Protein AF-A0A5N1JSW8-F1 (afdb_monomer_lite)

Structure (mmCIF, N/CA/C/O backbone):
data_AF-A0A5N1JSW8-F1
#
_entry.id   AF-A0A5N1JSW8-F1
#
loop_
_atom_site.group_PDB
_atom_site.id
_atom_site.type_symbol
_atom_site.label_atom_id
_atom_site.label_alt_id
_atom_site.label_comp_id
_atom_site.label_asym_id
_atom_site.label_entity_id
_atom_site.label_seq_id
_atom_site.pdbx_PDB_ins_code
_atom_site.Cartn_x
_atom_site.Cartn_y
_atom_site.Cartn_z
_atom_site.occupancy
_atom_site.B_iso_or_equiv
_atom_site.auth_seq_id
_atom_site.auth_comp_id
_atom_site.auth_asym_id
_atom_site.auth_atom_id
_atom_site.pdbx_PDB_model_num
ATOM 1 N N . MET A 1 1 ? -15.949 28.132 -11.350 1.00 40.56 1 MET A N 1
ATOM 2 C CA . MET A 1 1 ? -15.166 27.047 -11.986 1.00 40.56 1 MET A CA 1
ATOM 3 C C . MET A 1 1 ? -15.481 25.740 -11.270 1.00 40.56 1 MET A C 1
ATOM 5 O O . MET A 1 1 ? -15.229 25.646 -10.076 1.00 40.56 1 MET A O 1
ATOM 9 N N . LYS A 1 2 ? -16.113 24.773 -11.946 1.00 38.59 2 LYS A N 1
ATOM 10 C CA . LYS A 1 2 ? -16.419 23.461 -11.354 1.00 38.59 2 LYS A CA 1
ATOM 11 C C . LYS A 1 2 ? -15.124 22.645 -11.337 1.00 38.59 2 LYS A C 1
ATOM 13 O O . LYS A 1 2 ? -14.526 22.460 -12.392 1.00 38.59 2 LYS A O 1
ATOM 18 N N . LYS A 1 3 ? -14.669 22.207 -10.158 1.00 39.31 3 LYS A N 1
ATOM 19 C CA . LYS A 1 3 ? -13.548 21.265 -10.040 1.00 39.31 3 LYS A CA 1
ATOM 20 C C . LYS A 1 3 ? -13.967 19.985 -10.766 1.00 39.31 3 LYS A C 1
ATOM 22 O O . LYS A 1 3 ? -14.876 19.301 -10.312 1.00 39.31 3 LYS A O 1
ATOM 27 N N . GLN A 1 4 ? -13.370 19.718 -11.925 1.00 34.97 4 GLN A N 1
ATOM 28 C CA . GLN A 1 4 ? -13.501 18.431 -12.597 1.00 34.97 4 GLN A CA 1
ATOM 29 C C . GLN A 1 4 ? -12.868 17.387 -11.682 1.00 34.97 4 GLN A C 1
ATOM 31 O O . GLN A 1 4 ? -11.648 17.332 -11.527 1.00 34.97 4 GLN A O 1
ATOM 36 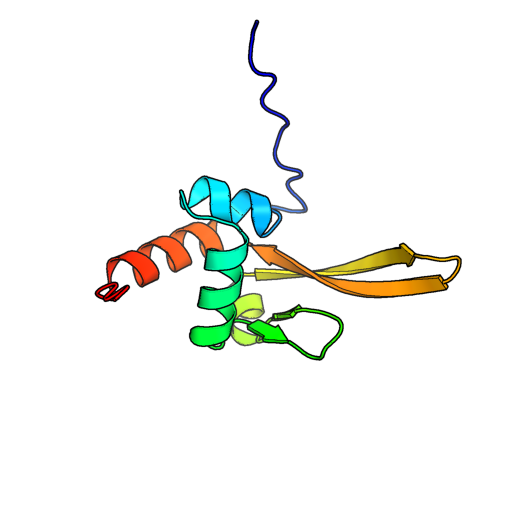N N . THR A 1 5 ? -13.707 16.596 -11.025 1.00 42.81 5 THR A N 1
ATOM 37 C CA . THR A 1 5 ? -13.280 15.414 -10.290 1.00 42.81 5 THR A CA 1
ATOM 38 C C . THR A 1 5 ? -12.813 14.409 -11.333 1.00 42.81 5 THR A C 1
ATOM 40 O O . THR A 1 5 ? -13.626 13.775 -12.001 1.00 42.81 5 THR A O 1
ATOM 43 N N . ILE A 1 6 ? -11.500 14.331 -11.551 1.00 49.25 6 ILE A N 1
ATOM 44 C CA . ILE A 1 6 ? -10.902 13.291 -12.387 1.00 49.25 6 ILE A CA 1
ATOM 45 C C . ILE A 1 6 ? -11.285 11.965 -11.718 1.00 49.25 6 ILE A C 1
ATOM 47 O O . ILE A 1 6 ? -10.921 11.783 -10.552 1.00 49.25 6 ILE A O 1
ATOM 51 N N . PRO A 1 7 ? -12.044 11.070 -12.379 1.00 44.91 7 PRO A N 1
ATOM 52 C CA . PRO A 1 7 ? -12.353 9.780 -11.790 1.00 44.91 7 PRO A CA 1
ATOM 53 C C . PRO A 1 7 ? -11.020 9.099 -11.499 1.00 44.91 7 PRO A C 1
ATOM 55 O O . PRO A 1 7 ? -10.160 9.015 -12.385 1.00 44.91 7 PRO A O 1
ATOM 58 N N . ALA A 1 8 ? -10.823 8.679 -10.244 1.00 49.06 8 ALA A N 1
ATOM 59 C CA . ALA A 1 8 ? -9.689 7.846 -9.874 1.00 49.06 8 ALA A CA 1
ATOM 60 C C . ALA A 1 8 ? -9.586 6.752 -10.939 1.00 49.06 8 ALA A C 1
ATOM 62 O O . ALA A 1 8 ? -10.601 6.170 -11.323 1.00 49.06 8 ALA A O 1
ATOM 63 N N . ARG A 1 9 ? -8.396 6.534 -11.504 1.00 52.03 9 ARG A N 1
ATOM 64 C CA . ARG A 1 9 ? -8.193 5.454 -12.474 1.00 52.03 9 ARG A CA 1
ATOM 65 C C . ARG A 1 9 ? -8.377 4.146 -11.704 1.00 52.03 9 ARG A C 1
ATOM 67 O O . ARG A 1 9 ? -7.410 3.622 -11.162 1.00 52.03 9 ARG A O 1
ATOM 74 N N . VAL A 1 10 ? -9.622 3.690 -11.577 1.00 51.72 10 VAL A N 1
ATOM 75 C CA . VAL A 1 10 ? -9.992 2.461 -10.882 1.00 51.72 10 VAL A CA 1
ATOM 76 C C . VAL A 1 10 ? -9.548 1.324 -11.787 1.00 51.72 10 VAL A C 1
ATOM 78 O O . VAL A 1 10 ? -10.196 0.992 -12.775 1.00 51.72 10 VAL A O 1
ATOM 81 N N . TYR A 1 11 ? -8.381 0.772 -11.489 1.00 58.12 11 TYR A N 1
ATOM 82 C CA . TYR A 1 11 ? -7.913 -0.447 -12.1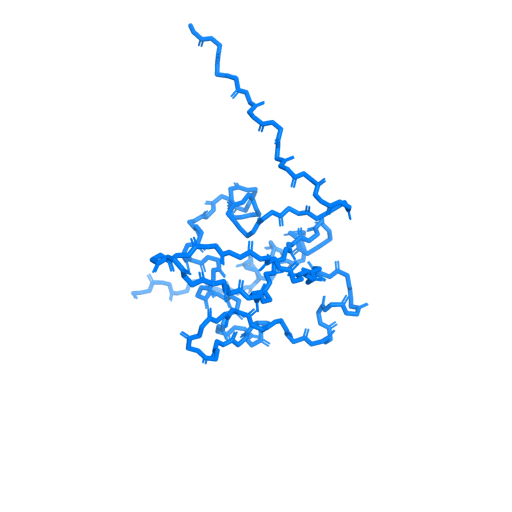15 1.00 58.12 11 TYR A CA 1
ATOM 83 C C . TYR A 1 11 ? -8.551 -1.600 -11.356 1.00 58.12 11 TYR A C 1
ATOM 85 O O . TYR A 1 11 ? -8.069 -1.962 -10.290 1.00 58.12 11 TYR A O 1
ATOM 93 N N . ASP A 1 12 ? -9.603 -2.201 -11.910 1.00 69.12 12 ASP A N 1
ATOM 94 C CA . ASP A 1 12 ? -10.109 -3.490 -11.423 1.00 69.12 12 ASP A CA 1
ATOM 95 C C . ASP A 1 12 ? -10.489 -3.469 -9.920 1.00 69.12 12 ASP A C 1
ATOM 97 O O . ASP A 1 12 ? -10.077 -4.326 -9.137 1.00 69.12 12 ASP A O 1
ATOM 101 N N . GLY A 1 13 ? -11.185 -2.407 -9.492 1.00 75.56 13 GL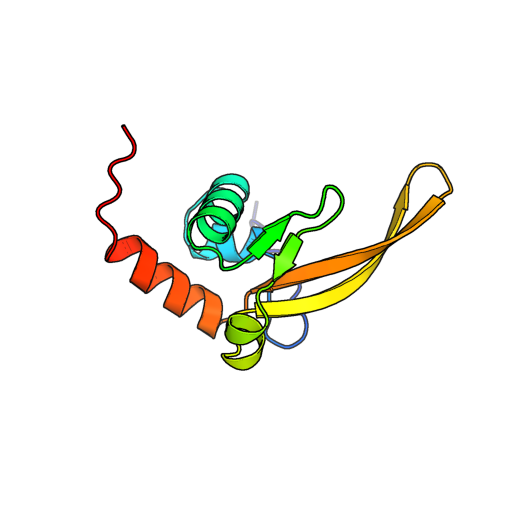Y A N 1
ATOM 102 C CA . GLY A 1 13 ? -11.555 -2.164 -8.087 1.00 75.56 13 GLY A CA 1
ATOM 103 C C . GLY A 1 13 ? -10.430 -1.624 -7.187 1.00 75.56 13 GLY A C 1
ATOM 104 O O . GLY A 1 13 ? -10.679 -1.330 -6.018 1.00 75.56 13 GLY A O 1
ATOM 105 N N . ALA A 1 14 ? -9.216 -1.447 -7.717 1.00 87.25 14 ALA A N 1
ATOM 106 C CA . ALA A 1 14 ? -8.067 -0.888 -7.010 1.00 87.25 14 ALA A CA 1
ATOM 107 C C . ALA A 1 14 ? -7.663 0.494 -7.545 1.00 87.25 14 ALA A C 1
ATOM 109 O O . ALA A 1 14 ? -7.800 0.806 -8.730 1.00 87.25 14 ALA A O 1
ATOM 110 N N . MET A 1 15 ? -7.147 1.335 -6.658 1.00 90.19 15 MET A N 1
ATOM 111 C CA . MET A 1 15 ? -6.708 2.698 -6.937 1.00 90.19 15 MET A CA 1
ATOM 112 C C . MET A 1 15 ? -5.205 2.852 -6.711 1.00 90.19 15 MET A C 1
ATOM 114 O O . MET A 1 15 ? -4.558 2.029 -6.062 1.00 90.19 15 MET A O 1
ATOM 118 N N . SER A 1 16 ? -4.618 3.901 -7.285 1.00 91.00 16 SER A N 1
ATOM 119 C CA . SER A 1 16 ? -3.207 4.200 -7.040 1.00 91.00 16 SER A CA 1
ATOM 120 C C . SER A 1 16 ? -2.976 4.513 -5.558 1.00 91.00 16 SER A C 1
ATOM 122 O O . SER A 1 16 ? -3.873 5.019 -4.886 1.00 91.00 16 SER A O 1
ATOM 124 N N . VAL A 1 17 ? -1.761 4.290 -5.047 1.00 91.44 17 VAL A N 1
ATOM 125 C CA . VAL A 1 17 ? -1.410 4.690 -3.668 1.00 91.44 17 VAL A CA 1
ATOM 126 C C . VAL A 1 17 ? -1.652 6.190 -3.445 1.00 91.44 17 VAL A C 1
ATOM 128 O O . VAL A 1 17 ? -2.072 6.602 -2.369 1.00 91.44 17 VAL A O 1
ATOM 131 N N . ALA A 1 18 ? -1.454 7.017 -4.476 1.00 91.50 18 ALA A N 1
ATOM 132 C CA . ALA A 1 18 ? -1.737 8.447 -4.410 1.00 91.50 18 ALA A CA 1
ATOM 133 C C . ALA A 1 18 ? -3.230 8.748 -4.200 1.00 91.50 18 ALA A C 1
ATOM 135 O O . ALA A 1 18 ? -3.571 9.662 -3.455 1.00 91.50 18 ALA A O 1
ATOM 136 N N . ASP A 1 19 ? -4.122 7.994 -4.843 1.00 92.06 19 ASP A N 1
ATOM 137 C CA . ASP A 1 19 ? -5.568 8.163 -4.676 1.00 92.06 19 ASP A CA 1
ATOM 138 C C . ASP A 1 19 ? -6.051 7.575 -3.344 1.00 92.06 19 ASP A C 1
ATOM 140 O O . ASP A 1 19 ? -6.835 8.219 -2.652 1.00 92.06 19 ASP A O 1
ATOM 144 N N . ALA A 1 20 ? -5.493 6.437 -2.923 1.00 93.94 20 ALA A N 1
ATOM 145 C CA . ALA A 1 20 ? -5.741 5.857 -1.604 1.00 93.94 20 ALA A CA 1
ATOM 146 C C . ALA A 1 20 ? -5.359 6.827 -0.476 1.00 93.94 20 ALA A C 1
ATOM 148 O O . ALA A 1 20 ? -6.123 7.028 0.464 1.00 93.94 20 ALA A O 1
ATOM 149 N N . ALA A 1 21 ? -4.210 7.500 -0.599 1.00 94.06 21 ALA A N 1
ATOM 150 C CA . ALA A 1 21 ? -3.769 8.507 0.362 1.00 94.06 21 ALA A CA 1
ATOM 151 C C . ALA A 1 21 ? -4.752 9.686 0.460 1.00 94.06 21 ALA A C 1
ATOM 153 O O . ALA A 1 21 ? -5.060 10.133 1.563 1.00 94.06 21 ALA A O 1
ATOM 154 N N . LYS A 1 22 ? -5.311 10.143 -0.672 1.00 94.00 22 LYS A N 1
ATOM 155 C CA . LYS A 1 22 ? -6.351 11.187 -0.674 1.00 94.00 22 LYS A CA 1
ATOM 156 C C . LYS A 1 22 ? -7.612 10.726 0.052 1.00 94.00 22 LYS A C 1
ATOM 158 O O . LYS A 1 22 ? -8.165 11.503 0.823 1.00 94.00 22 LYS A O 1
ATOM 163 N N . GLU A 1 23 ? -8.058 9.487 -0.168 1.00 93.69 23 GLU A N 1
ATOM 164 C CA . GLU A 1 23 ? -9.224 8.934 0.539 1.00 93.69 23 GLU A CA 1
ATOM 165 C C . GLU A 1 23 ? -8.977 8.772 2.047 1.00 93.69 23 GLU A C 1
ATOM 167 O O . GLU A 1 23 ? -9.905 8.890 2.847 1.00 93.69 23 GLU A O 1
ATOM 172 N N . LEU A 1 24 ? -7.732 8.528 2.447 1.00 91.88 24 LEU A N 1
ATOM 173 C CA . LEU A 1 24 ? -7.310 8.469 3.847 1.00 91.88 24 LEU A CA 1
ATOM 174 C C . LEU A 1 24 ? -7.070 9.856 4.467 1.00 91.88 24 LEU A C 1
ATOM 176 O O . LEU A 1 24 ? -6.873 9.949 5.673 1.00 91.88 24 LEU A O 1
ATOM 180 N N . GLY A 1 25 ? -7.094 10.931 3.672 1.00 92.56 25 GLY A N 1
ATOM 181 C CA . GLY A 1 25 ? -6.818 12.289 4.145 1.00 92.56 25 GLY A CA 1
ATOM 182 C C . GLY A 1 25 ? -5.346 12.543 4.490 1.00 92.56 25 GLY A C 1
ATOM 183 O O . GLY A 1 25 ? -5.051 13.471 5.238 1.00 92.56 25 GLY A O 1
ATOM 184 N N . ILE A 1 26 ? -4.420 11.743 3.951 1.00 92.31 26 ILE A N 1
ATOM 185 C CA . ILE A 1 26 ? -2.980 11.824 4.233 1.00 92.31 26 ILE A CA 1
ATOM 186 C C . ILE A 1 26 ? -2.162 12.077 2.962 1.00 92.31 26 ILE A C 1
ATOM 188 O O . ILE A 1 26 ? -2.625 11.917 1.832 1.00 92.31 26 ILE A O 1
ATOM 192 N N . GLY A 1 27 ? -0.897 12.465 3.131 1.00 92.19 27 GLY A N 1
ATOM 193 C CA . GLY A 1 27 ? 0.032 12.601 2.011 1.00 92.19 27 GLY A CA 1
ATOM 194 C C . GLY A 1 27 ? 0.453 11.243 1.436 1.00 92.19 27 GLY A C 1
ATOM 195 O O . GLY A 1 27 ? 0.690 10.295 2.180 1.00 92.19 27 GLY A O 1
ATOM 196 N N . GLN A 1 28 ? 0.651 11.160 0.115 1.00 92.44 28 GLN A N 1
ATOM 197 C CA . GLN A 1 28 ? 1.144 9.942 -0.554 1.00 92.44 28 GLN A CA 1
ATOM 198 C C . GLN A 1 28 ? 2.442 9.413 0.077 1.00 92.44 28 GLN A C 1
ATOM 200 O O . GLN A 1 28 ? 2.572 8.213 0.305 1.00 92.44 28 GLN A O 1
ATOM 205 N N . LYS A 1 29 ? 3.399 10.303 0.385 1.00 90.88 29 LYS A N 1
ATOM 206 C CA . LYS A 1 29 ? 4.659 9.924 1.045 1.00 90.88 29 LYS A CA 1
ATOM 207 C C . LYS A 1 29 ? 4.409 9.319 2.430 1.00 90.88 29 LYS A C 1
ATOM 209 O O . LYS A 1 29 ? 5.034 8.319 2.754 1.00 90.88 29 LYS A O 1
ATOM 214 N N . ALA A 1 30 ? 3.478 9.884 3.202 1.00 91.69 30 ALA A N 1
ATOM 215 C CA . ALA A 1 30 ? 3.119 9.371 4.522 1.00 91.69 30 ALA A CA 1
ATOM 216 C C . ALA A 1 30 ? 2.511 7.966 4.429 1.00 91.69 30 ALA A C 1
ATOM 218 O O . ALA A 1 30 ? 2.913 7.084 5.182 1.00 91.69 30 ALA A O 1
ATOM 219 N N . LEU A 1 31 ? 1.626 7.726 3.452 1.00 93.69 31 LEU A N 1
ATOM 220 C CA . LEU A 1 31 ? 1.082 6.389 3.214 1.00 93.69 31 LEU A CA 1
ATOM 221 C C . LEU A 1 31 ? 2.183 5.385 2.846 1.00 93.69 31 LEU A C 1
ATOM 223 O O . LEU A 1 31 ? 2.217 4.295 3.402 1.00 93.69 31 LEU A O 1
ATOM 227 N N . PHE A 1 32 ? 3.117 5.744 1.958 1.00 91.25 32 PHE A N 1
ATOM 228 C CA . PHE A 1 32 ? 4.242 4.861 1.631 1.00 91.25 32 PHE A CA 1
ATOM 229 C C . PHE A 1 32 ? 5.134 4.570 2.837 1.00 91.25 32 PHE A C 1
ATOM 231 O O . PHE A 1 32 ? 5.493 3.416 3.050 1.00 91.25 32 PHE A O 1
ATOM 238 N N . THR A 1 33 ? 5.474 5.584 3.634 1.00 92.12 33 THR A N 1
ATOM 239 C CA . THR A 1 33 ? 6.253 5.397 4.864 1.00 92.12 33 THR A CA 1
ATOM 240 C C . THR A 1 33 ? 5.537 4.457 5.828 1.00 92.12 33 THR A C 1
ATOM 242 O O . THR A 1 33 ? 6.160 3.536 6.342 1.00 92.12 33 THR A O 1
ATOM 245 N N . TRP A 1 34 ? 4.231 4.633 6.026 1.00 94.00 34 TRP A N 1
ATOM 246 C CA . TRP A 1 34 ? 3.447 3.755 6.889 1.00 94.00 34 TRP A CA 1
ATOM 247 C C . TRP A 1 34 ? 3.412 2.315 6.363 1.00 94.00 34 TRP A C 1
ATOM 249 O O . TRP A 1 34 ? 3.705 1.389 7.109 1.00 94.00 34 TRP A O 1
ATOM 259 N N . LEU A 1 35 ? 3.170 2.116 5.061 1.00 93.50 35 LEU A N 1
ATOM 260 C CA . LEU A 1 35 ? 3.181 0.784 4.439 1.00 93.50 35 LEU A CA 1
ATOM 261 C C . LEU A 1 35 ? 4.539 0.078 4.589 1.00 93.50 35 LEU A C 1
ATOM 263 O O . LEU A 1 35 ? 4.574 -1.141 4.752 1.00 93.50 35 LEU A O 1
ATOM 267 N N . LEU A 1 36 ? 5.649 0.822 4.533 1.00 92.94 36 LEU A N 1
ATOM 268 C CA . LEU A 1 36 ? 6.989 0.285 4.787 1.00 92.94 36 LEU A CA 1
ATOM 269 C C . LEU A 1 36 ? 7.192 -0.067 6.269 1.00 92.94 36 LEU A C 1
ATOM 271 O O . LEU A 1 36 ? 7.680 -1.152 6.578 1.00 92.94 36 LEU A O 1
ATOM 275 N N . ASN A 1 37 ? 6.796 0.820 7.185 1.00 92.56 37 ASN A N 1
ATOM 276 C CA . ASN A 1 37 ? 6.961 0.621 8.628 1.00 92.56 37 ASN A CA 1
ATOM 277 C C . ASN A 1 37 ? 6.146 -0.575 9.142 1.00 92.56 37 ASN A C 1
ATOM 279 O O . ASN A 1 37 ? 6.658 -1.391 9.906 1.00 92.56 37 ASN A O 1
ATOM 283 N N . GLU A 1 38 ? 4.920 -0.736 8.644 1.00 91.88 38 GLU A N 1
ATOM 284 C CA . GLU A 1 38 ? 4.035 -1.868 8.946 1.00 91.88 38 GLU A CA 1
ATOM 285 C C . GLU A 1 38 ? 4.442 -3.171 8.239 1.00 91.88 38 GLU A C 1
ATOM 287 O O . GLU A 1 38 ? 3.765 -4.197 8.358 1.00 91.88 38 GLU A O 1
ATOM 292 N N . LYS A 1 39 ? 5.538 -3.148 7.464 1.00 92.56 39 LYS A N 1
ATOM 293 C CA . LYS A 1 39 ? 6.008 -4.279 6.651 1.00 92.56 39 LYS A CA 1
ATOM 294 C C . LYS A 1 39 ? 4.905 -4.823 5.732 1.00 92.56 39 LYS A C 1
ATOM 296 O O . LYS A 1 39 ? 4.806 -6.027 5.499 1.00 92.56 39 LYS A O 1
ATOM 301 N N . ILE A 1 40 ? 4.046 -3.926 5.243 1.00 93.25 40 ILE A N 1
ATOM 302 C CA . ILE A 1 40 ? 3.029 -4.200 4.219 1.00 93.25 40 ILE A CA 1
ATOM 303 C C . ILE A 1 40 ? 3.659 -4.149 2.831 1.00 93.25 40 ILE A C 1
ATOM 305 O O . ILE A 1 40 ? 3.342 -4.963 1.963 1.00 93.25 40 ILE A O 1
ATOM 309 N N . CYS A 1 41 ? 4.596 -3.224 2.647 1.00 93.06 41 CYS A N 1
ATOM 310 C CA . CYS A 1 41 ? 5.458 -3.155 1.483 1.00 93.06 41 CYS A CA 1
ATOM 311 C C . CYS A 1 41 ? 6.926 -3.210 1.913 1.00 93.06 41 CYS A C 1
ATOM 313 O O . CYS A 1 41 ? 7.287 -2.794 3.009 1.00 93.06 41 CYS A O 1
ATOM 315 N N . ASN A 1 42 ? 7.778 -3.642 0.992 1.00 90.38 42 ASN A N 1
ATOM 316 C CA . ASN A 1 42 ? 9.225 -3.479 1.030 1.00 90.38 42 ASN A CA 1
ATOM 317 C C . ASN A 1 42 ? 9.680 -2.619 -0.154 1.00 90.38 42 ASN A C 1
ATOM 319 O O . ASN A 1 42 ? 8.914 -2.373 -1.088 1.00 90.38 42 ASN A O 1
ATOM 323 N N . HIS A 1 43 ? 10.934 -2.171 -0.136 1.00 85.75 43 HIS A N 1
ATOM 324 C CA . HIS A 1 43 ? 11.537 -1.422 -1.237 1.00 85.75 43 HIS A CA 1
ATOM 325 C C . HIS A 1 43 ? 12.854 -2.078 -1.660 1.00 85.75 43 HIS A C 1
ATOM 327 O O . HIS A 1 43 ? 13.741 -2.260 -0.830 1.00 85.75 43 HIS A O 1
ATOM 333 N N . ASN A 1 44 ? 12.998 -2.413 -2.945 1.00 81.38 44 ASN A N 1
ATOM 334 C CA . ASN A 1 44 ? 14.208 -3.057 -3.487 1.00 81.38 44 ASN A CA 1
ATOM 335 C C . ASN A 1 44 ? 15.180 -2.080 -4.176 1.00 81.38 44 ASN A C 1
ATOM 337 O O . ASN A 1 44 ? 16.023 -2.500 -4.960 1.00 81.38 44 ASN A O 1
ATOM 341 N N . GLY A 1 45 ? 15.026 -0.774 -3.944 1.00 77.25 45 GLY A N 1
ATOM 342 C CA . GLY A 1 45 ? 15.80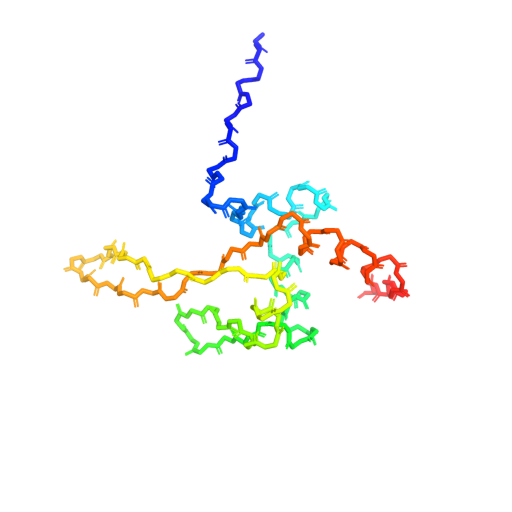7 0.277 -4.608 1.00 77.25 45 GLY A CA 1
ATOM 343 C C . GLY A 1 45 ? 15.154 0.824 -5.881 1.00 77.25 45 GLY A C 1
ATOM 344 O O . GLY A 1 45 ? 15.411 1.970 -6.238 1.00 77.25 45 GLY A O 1
ATOM 345 N N . HIS A 1 46 ? 14.263 0.056 -6.516 1.00 74.69 46 HIS A N 1
ATOM 346 C CA . HIS A 1 46 ? 13.646 0.415 -7.800 1.00 74.69 46 HIS A CA 1
ATOM 347 C C . HIS A 1 46 ? 12.113 0.431 -7.770 1.00 74.69 46 HIS A C 1
ATOM 349 O O . HIS A 1 46 ? 11.483 1.122 -8.569 1.00 74.69 46 HIS A O 1
ATOM 355 N N . SER A 1 47 ? 11.500 -0.337 -6.870 1.00 80.81 47 SER A N 1
ATOM 356 C CA . SER A 1 47 ? 10.050 -0.496 -6.781 1.00 80.81 47 SER A CA 1
ATOM 357 C C . SER A 1 47 ? 9.609 -0.867 -5.369 1.00 80.81 47 SER A C 1
ATOM 359 O O . SER A 1 47 ? 10.384 -1.401 -4.569 1.00 80.81 47 SER A O 1
ATOM 361 N N . TYR A 1 48 ? 8.337 -0.596 -5.088 1.00 85.44 48 TYR A N 1
ATOM 362 C CA . TYR A 1 48 ? 7.664 -1.113 -3.905 1.00 85.44 48 TYR A CA 1
ATOM 363 C C . TYR A 1 48 ? 7.170 -2.530 -4.185 1.00 85.44 48 TYR A C 1
ATOM 365 O O . TYR A 1 48 ? 6.446 -2.754 -5.154 1.00 85.44 48 TYR A O 1
ATOM 373 N N . ILE A 1 49 ? 7.538 -3.458 -3.309 1.00 89.75 49 ILE A N 1
ATOM 374 C CA . ILE A 1 49 ? 7.134 -4.861 -3.357 1.00 89.75 49 ILE A CA 1
ATOM 375 C C . ILE A 1 49 ? 6.108 -5.078 -2.252 1.00 89.75 49 ILE A C 1
ATOM 377 O O . ILE A 1 49 ? 6.439 -4.924 -1.079 1.00 89.75 49 ILE A O 1
ATOM 381 N N . ALA A 1 50 ? 4.871 -5.416 -2.609 1.00 91.81 50 ALA A N 1
ATOM 382 C CA . ALA A 1 50 ? 3.848 -5.767 -1.627 1.00 91.81 50 ALA A CA 1
ATOM 383 C C . ALA A 1 50 ? 4.146 -7.143 -1.009 1.00 91.81 50 ALA A C 1
ATOM 385 O O . ALA A 1 50 ? 4.512 -8.073 -1.728 1.00 91.81 50 ALA A O 1
ATOM 386 N N . ASP A 1 51 ? 3.971 -7.281 0.305 1.00 93.50 51 ASP A N 1
ATOM 387 C CA . ASP A 1 51 ? 3.964 -8.593 0.959 1.00 93.50 51 ASP A CA 1
ATOM 388 C C . ASP A 1 51 ? 2.734 -9.384 0.474 1.00 93.50 51 ASP A C 1
ATOM 390 O O . ASP A 1 51 ? 1.603 -8.882 0.492 1.00 93.50 51 ASP A O 1
ATOM 394 N N . GLN A 1 52 ? 2.973 -10.618 0.018 1.00 91.88 52 GLN A N 1
ATOM 395 C CA . GLN A 1 52 ? 1.976 -11.474 -0.622 1.00 91.88 52 GLN A CA 1
ATOM 396 C C . GLN A 1 52 ? 0.737 -11.675 0.256 1.00 91.88 52 GLN A C 1
ATOM 398 O O . GLN A 1 52 ? -0.371 -11.688 -0.268 1.00 91.88 52 GLN A O 1
ATOM 403 N N . LYS A 1 53 ? 0.880 -11.711 1.588 1.00 95.31 53 LYS A N 1
ATOM 404 C CA . LYS A 1 53 ? -0.272 -11.900 2.485 1.00 95.31 53 LYS A CA 1
ATOM 405 C C . LYS A 1 53 ? -1.321 -10.788 2.352 1.00 95.31 53 LYS A C 1
ATOM 407 O O . LYS A 1 53 ? -2.508 -11.053 2.496 1.00 95.31 53 LYS A O 1
ATOM 412 N N . TYR A 1 54 ? -0.904 -9.551 2.069 1.00 94.69 54 TYR A N 1
ATOM 413 C CA . TYR A 1 54 ? -1.819 -8.417 1.889 1.00 94.69 54 TYR A CA 1
ATOM 414 C C . TYR A 1 54 ? -2.384 -8.353 0.468 1.00 94.69 54 TYR A C 1
ATOM 416 O O . TYR A 1 54 ? -3.418 -7.728 0.240 1.00 94.69 54 TYR A O 1
ATOM 424 N N . VAL A 1 55 ? -1.732 -9.018 -0.486 1.00 93.06 55 VAL A N 1
ATOM 425 C CA . VAL A 1 55 ? -2.309 -9.272 -1.808 1.00 93.06 55 VAL A CA 1
ATOM 426 C C . VAL A 1 55 ? -3.392 -10.346 -1.702 1.00 93.06 55 VAL A C 1
ATOM 428 O O . VAL A 1 55 ? -4.495 -10.150 -2.198 1.00 93.06 55 VAL A O 1
ATOM 431 N N . ASP A 1 56 ? -3.118 -11.431 -0.978 1.00 93.50 56 ASP A N 1
ATOM 432 C CA . ASP A 1 56 ? -4.055 -12.543 -0.775 1.00 93.50 56 ASP A CA 1
ATOM 433 C C . ASP A 1 56 ? -5.285 -12.131 0.052 1.00 93.50 56 ASP A C 1
ATOM 435 O O . ASP A 1 56 ? -6.381 -12.643 -0.160 1.00 93.50 56 ASP A O 1
ATOM 439 N N . GLN A 1 57 ? -5.124 -11.172 0.970 1.00 93.31 57 GLN A N 1
ATOM 440 C CA . GLN A 1 57 ? -6.223 -10.555 1.727 1.00 93.31 57 GLN A CA 1
ATOM 441 C C . GLN A 1 57 ? -7.002 -9.497 0.928 1.00 93.31 57 GLN A C 1
ATOM 443 O O . GLN A 1 57 ? -7.889 -8.853 1.483 1.00 93.31 57 GLN A O 1
ATOM 448 N N . ASP A 1 58 ? -6.667 -9.287 -0.347 1.00 93.44 58 ASP A N 1
ATOM 449 C CA . ASP A 1 58 ? -7.258 -8.272 -1.224 1.00 93.44 58 ASP A CA 1
ATOM 450 C C . ASP A 1 58 ? -7.133 -6.843 -0.673 1.00 93.44 58 ASP A C 1
ATOM 452 O O . ASP A 1 58 ? -7.975 -5.990 -0.931 1.00 93.44 58 ASP A O 1
ATOM 456 N N . TRP A 1 59 ? -6.077 -6.534 0.086 1.00 94.38 59 TRP A N 1
ATOM 457 C CA . TRP A 1 59 ? -5.766 -5.148 0.471 1.00 94.38 59 TRP A CA 1
ATOM 458 C C . TRP A 1 59 ? -5.054 -4.426 -0.664 1.00 94.38 59 TRP A C 1
ATOM 460 O O . TRP A 1 59 ? -5.283 -3.241 -0.928 1.00 94.38 59 TRP A O 1
ATOM 470 N N . LEU A 1 60 ? -4.160 -5.156 -1.326 1.00 94.19 60 LEU A N 1
ATOM 471 C CA . LEU A 1 60 ? -3.303 -4.652 -2.377 1.00 94.19 60 LEU A CA 1
ATOM 472 C C . LEU A 1 60 ? -3.501 -5.463 -3.651 1.00 94.19 60 LEU A C 1
ATOM 474 O O . LEU A 1 60 ? -3.602 -6.683 -3.628 1.00 94.19 60 LEU A O 1
ATOM 478 N N . LYS A 1 61 ? -3.457 -4.779 -4.790 1.00 92.19 61 LYS A N 1
ATOM 479 C CA . LYS A 1 61 ? -3.272 -5.413 -6.094 1.00 92.19 61 LYS A CA 1
ATOM 480 C C . LYS A 1 61 ? -1.942 -4.985 -6.666 1.00 92.19 61 LYS A C 1
ATOM 482 O O . LYS A 1 61 ? -1.533 -3.832 -6.545 1.00 92.19 61 LYS A O 1
ATOM 487 N N . VAL A 1 62 ? -1.280 -5.907 -7.343 1.00 90.31 62 VAL A N 1
ATOM 488 C CA . VAL A 1 62 ? 0.020 -5.648 -7.939 1.00 90.31 62 VAL A CA 1
ATOM 489 C C . VAL A 1 62 ? -0.058 -5.852 -9.439 1.00 90.31 62 VAL A C 1
ATOM 491 O O . VAL A 1 62 ? -0.569 -6.864 -9.912 1.00 90.31 62 VAL A O 1
ATOM 494 N N . LYS A 1 63 ? 0.435 -4.878 -10.204 1.00 86.56 63 LYS A N 1
ATOM 495 C CA . LYS A 1 63 ? 0.528 -4.983 -11.662 1.00 86.56 63 LYS A CA 1
ATOM 496 C C . LYS A 1 63 ? 1.911 -4.572 -12.124 1.00 86.56 63 LYS A C 1
ATOM 498 O O . LYS A 1 63 ? 2.460 -3.586 -11.639 1.00 86.56 63 LYS A O 1
ATOM 503 N N . HIS A 1 64 ? 2.444 -5.294 -13.097 1.00 82.31 64 HIS A N 1
ATOM 504 C CA . HIS A 1 64 ? 3.624 -4.842 -13.816 1.00 82.31 64 HIS A CA 1
ATOM 505 C C . HIS A 1 64 ? 3.206 -3.729 -14.773 1.00 82.31 64 HIS A C 1
ATOM 507 O O . HIS A 1 64 ? 2.235 -3.869 -15.519 1.00 82.31 64 HIS A O 1
ATOM 513 N N . LYS A 1 65 ? 3.908 -2.602 -14.706 1.00 78.19 65 LYS A N 1
ATOM 514 C CA . LYS A 1 65 ? 3.765 -1.514 -15.664 1.00 78.19 65 LYS A CA 1
ATOM 515 C C . LYS A 1 65 ? 5.097 -1.259 -16.331 1.00 78.19 65 LYS A C 1
ATOM 517 O O . LYS A 1 65 ? 6.122 -1.140 -15.662 1.00 78.19 65 LYS A O 1
ATOM 522 N N . THR A 1 66 ? 5.029 -1.125 -17.642 1.00 80.31 66 THR A N 1
ATOM 523 C CA . THR A 1 66 ? 6.131 -0.649 -18.455 1.00 80.31 66 THR A CA 1
ATOM 524 C C . THR A 1 66 ? 6.231 0.864 -18.316 1.00 80.31 66 THR A C 1
ATOM 526 O O . THR A 1 66 ? 5.271 1.595 -18.573 1.00 80.31 66 THR A O 1
ATOM 529 N N . TRP A 1 67 ? 7.396 1.328 -17.893 1.00 74.31 67 TRP A N 1
ATOM 530 C CA . TRP A 1 67 ? 7.759 2.729 -17.778 1.00 74.31 67 TRP A CA 1
ATOM 531 C C . TRP A 1 67 ? 8.920 3.014 -18.717 1.00 74.31 67 TRP A C 1
ATOM 533 O O . TRP A 1 67 ? 9.847 2.221 -18.824 1.00 74.31 67 TRP A O 1
ATOM 543 N N . TRP A 1 68 ? 8.881 4.169 -19.369 1.00 74.56 68 TRP A N 1
ATOM 544 C CA . TRP A 1 68 ? 9.949 4.622 -20.250 1.00 74.56 68 TRP A CA 1
ATOM 545 C C . TRP A 1 68 ? 10.648 5.809 -19.601 1.00 74.56 68 TRP A C 1
ATOM 547 O O . TRP A 1 68 ? 9.998 6.801 -19.269 1.00 74.56 68 TRP A O 1
ATOM 557 N N . SER A 1 69 ? 11.961 5.713 -19.404 1.00 75.94 69 SER A N 1
ATOM 558 C CA . SER A 1 69 ? 12.772 6.817 -18.884 1.00 75.94 69 SER A CA 1
ATOM 559 C C . SER A 1 69 ? 14.136 6.839 -19.561 1.00 75.94 69 SER A C 1
ATOM 561 O O . SER A 1 69 ? 14.825 5.823 -19.616 1.00 75.94 69 SER A O 1
ATOM 563 N N . GLY A 1 70 ? 14.519 7.992 -20.117 1.00 78.31 70 GLY A N 1
ATOM 564 C CA . GLY A 1 70 ? 15.820 8.170 -20.773 1.00 78.31 70 GLY A CA 1
ATOM 565 C C . GLY A 1 70 ? 16.096 7.189 -21.920 1.00 78.31 70 GLY A C 1
ATOM 566 O O . GLY A 1 70 ? 17.241 6.799 -22.108 1.00 78.31 70 GLY A O 1
ATOM 567 N N . GLY A 1 71 ? 15.061 6.742 -22.641 1.00 82.06 71 GLY A N 1
ATOM 568 C CA . GLY A 1 71 ? 15.188 5.749 -23.718 1.00 82.06 71 GLY A CA 1
ATOM 569 C C . GLY A 1 71 ? 15.275 4.291 -23.252 1.00 82.06 71 GLY A C 1
ATOM 570 O O . GLY A 1 71 ? 15.322 3.401 -24.093 1.00 82.06 71 GLY A O 1
ATOM 571 N N . ASN A 1 72 ? 15.249 4.038 -21.942 1.00 76.44 72 ASN A N 1
ATOM 572 C CA . ASN A 1 72 ? 15.225 2.693 -21.379 1.00 76.44 72 ASN A CA 1
ATOM 573 C C . ASN A 1 72 ? 13.802 2.287 -20.979 1.00 76.44 72 ASN A C 1
ATOM 575 O O . ASN A 1 72 ? 13.041 3.091 -20.426 1.00 76.44 72 ASN A O 1
ATOM 579 N N . GLU A 1 73 ? 13.473 1.024 -21.241 1.00 81.75 73 GLU A N 1
ATOM 580 C CA . GLU A 1 73 ? 12.232 0.386 -20.817 1.00 81.75 73 GLU A CA 1
ATOM 581 C C . GLU A 1 73 ? 12.429 -0.281 -19.448 1.00 81.75 73 GLU A C 1
ATOM 583 O O . GLU A 1 73 ? 13.313 -1.117 -19.263 1.00 81.75 73 GLU A O 1
ATOM 588 N N . PHE A 1 74 ? 11.580 0.071 -18.486 1.00 77.12 74 PHE A N 1
ATOM 589 C CA . PHE A 1 74 ? 11.557 -0.512 -17.151 1.00 77.12 74 PHE A CA 1
ATOM 590 C C . PHE A 1 74 ? 10.215 -1.187 -16.909 1.00 77.12 74 PHE A C 1
ATOM 592 O O . PHE A 1 74 ? 9.176 -0.530 -16.873 1.00 77.12 74 PHE A O 1
ATOM 599 N N . ASN A 1 75 ? 10.228 -2.493 -16.671 1.00 77.88 75 ASN A N 1
ATOM 600 C CA . ASN A 1 75 ? 9.042 -3.213 -16.227 1.00 77.88 75 ASN A CA 1
ATOM 601 C C . ASN A 1 75 ? 9.028 -3.246 -14.699 1.00 77.88 75 ASN A C 1
ATOM 603 O O . ASN A 1 75 ? 9.695 -4.066 -14.073 1.00 77.88 75 ASN A O 1
ATOM 607 N N . LEU A 1 76 ? 8.298 -2.303 -14.098 1.00 79.31 76 LEU A N 1
ATOM 608 C CA . LEU A 1 76 ? 8.246 -2.135 -12.649 1.00 79.31 76 LEU A CA 1
ATOM 609 C C . LEU A 1 76 ? 6.952 -2.695 -12.078 1.00 79.31 76 LEU A C 1
ATOM 611 O O . LEU A 1 76 ? 5.845 -2.415 -12.554 1.00 79.31 76 LEU A O 1
ATOM 615 N N . GLN A 1 77 ? 7.103 -3.439 -10.989 1.00 83.25 77 GLN A N 1
ATOM 616 C CA . GLN A 1 77 ? 5.999 -3.818 -10.131 1.00 83.25 77 GLN A CA 1
ATOM 617 C C . GLN A 1 77 ? 5.391 -2.546 -9.519 1.00 83.25 77 GLN A C 1
ATOM 619 O O . GLN A 1 77 ? 6.076 -1.747 -8.883 1.00 83.25 77 GLN A O 1
ATOM 624 N N . THR A 1 78 ? 4.102 -2.320 -9.762 1.00 86.56 78 THR A N 1
ATOM 625 C CA . THR A 1 78 ? 3.358 -1.169 -9.246 1.00 86.56 78 THR A CA 1
ATOM 626 C C . THR A 1 78 ? 2.258 -1.659 -8.315 1.00 86.56 78 THR A C 1
ATOM 628 O O . THR A 1 78 ? 1.428 -2.486 -8.703 1.00 86.56 78 THR A O 1
ATOM 631 N N . VAL A 1 79 ? 2.250 -1.124 -7.095 1.00 90.25 79 VAL A N 1
ATOM 632 C CA . VAL A 1 79 ? 1.261 -1.437 -6.060 1.00 90.25 79 VAL A CA 1
ATOM 633 C C . VAL A 1 79 ? 0.042 -0.525 -6.199 1.00 90.25 79 VAL A C 1
ATOM 635 O O . VAL A 1 79 ? 0.162 0.688 -6.393 1.00 90.25 79 VAL A O 1
ATOM 638 N N . PHE A 1 80 ? -1.135 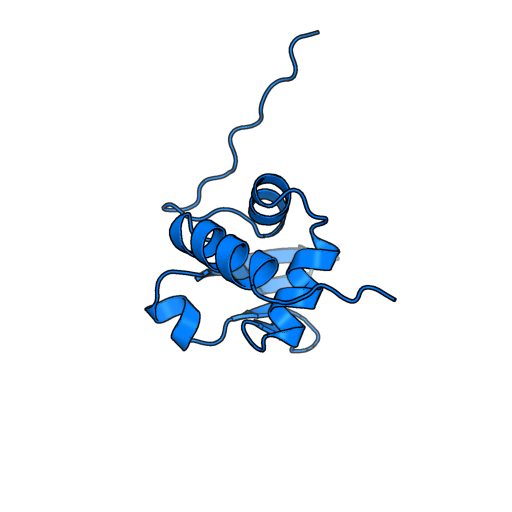-1.124 -6.081 1.00 92.19 80 PHE A N 1
ATOM 639 C CA . PHE A 1 80 ? -2.441 -0.481 -6.025 1.00 92.19 80 PHE A CA 1
ATOM 640 C C . PHE A 1 80 ? -3.139 -0.909 -4.737 1.00 92.19 80 PHE A C 1
ATOM 642 O O . PHE A 1 80 ? -2.915 -2.013 -4.249 1.00 92.19 80 PHE A O 1
ATOM 649 N N . VAL A 1 81 ? -3.994 -0.046 -4.203 1.00 93.88 81 VAL A N 1
ATOM 650 C CA . VAL A 1 81 ? -4.758 -0.299 -2.977 1.00 93.88 81 VAL A CA 1
ATOM 651 C C . VAL A 1 81 ? -6.214 -0.523 -3.359 1.00 93.88 81 VAL A C 1
ATOM 653 O O . VAL A 1 81 ? -6.775 0.253 -4.132 1.00 93.88 81 VAL A O 1
ATOM 656 N N . THR A 1 82 ? -6.833 -1.588 -2.869 1.00 94.75 82 THR A N 1
ATOM 657 C CA . THR A 1 82 ? -8.258 -1.859 -3.109 1.00 94.75 82 THR A CA 1
ATOM 658 C C . THR A 1 82 ? -9.139 -0.988 -2.209 1.00 94.75 82 THR A C 1
ATOM 660 O O . THR A 1 82 ? -8.653 -0.304 -1.306 1.00 94.75 82 THR A O 1
ATOM 663 N N . ARG A 1 83 ? -10.461 -1.024 -2.421 1.00 93.56 83 ARG A N 1
ATOM 664 C CA . ARG A 1 83 ? -11.419 -0.421 -1.478 1.00 93.56 83 ARG A CA 1
ATOM 665 C C . ARG A 1 83 ? -11.274 -1.018 -0.071 1.00 93.56 83 ARG A C 1
ATOM 667 O O . ARG A 1 83 ? -11.179 -0.254 0.884 1.00 93.56 83 ARG A O 1
ATOM 674 N N . LEU A 1 84 ? -11.186 -2.347 0.030 1.00 93.88 84 LEU A N 1
ATOM 675 C CA . LEU A 1 84 ? -10.978 -3.055 1.296 1.00 93.88 84 LEU A CA 1
ATOM 676 C C . LEU A 1 84 ? -9.663 -2.630 1.960 1.00 93.88 84 LEU A C 1
ATOM 678 O O . LEU A 1 84 ? -9.643 -2.309 3.143 1.00 93.88 84 LEU A O 1
ATOM 682 N N . GLY A 1 85 ? -8.579 -2.534 1.187 1.00 94.94 85 GLY A N 1
ATOM 683 C CA . GLY A 1 85 ? -7.290 -2.067 1.686 1.00 94.94 85 GLY A CA 1
ATOM 684 C C . GLY A 1 85 ? -7.366 -0.665 2.284 1.00 94.94 85 GLY A C 1
ATOM 685 O O . GLY A 1 85 ? -6.828 -0.436 3.359 1.00 94.94 85 GLY A O 1
ATOM 686 N N . VAL A 1 86 ? -8.076 0.272 1.646 1.00 94.69 86 VAL A N 1
ATOM 687 C CA . VAL A 1 86 ? -8.277 1.622 2.206 1.00 94.69 86 VAL A CA 1
ATOM 688 C C . VAL A 1 86 ? -9.008 1.567 3.550 1.00 94.69 86 VAL A C 1
ATOM 690 O O . VAL A 1 86 ? -8.608 2.253 4.491 1.00 94.69 86 VAL A O 1
ATOM 693 N N . GLU A 1 87 ? -10.063 0.763 3.660 1.00 94.94 87 GLU A N 1
ATOM 694 C CA . GLU A 1 87 ? -10.838 0.628 4.899 1.00 94.94 87 GLU A CA 1
ATOM 695 C C . GLU A 1 87 ? -10.003 0.031 6.034 1.00 94.94 87 GLU A C 1
ATOM 697 O O . GLU A 1 87 ? -10.013 0.548 7.151 1.00 94.94 87 GLU A O 1
ATOM 702 N N . GLU A 1 88 ? -9.232 -1.010 5.743 1.00 95.44 88 GLU A N 1
ATOM 703 C CA . GLU A 1 88 ? -8.391 -1.680 6.729 1.00 95.44 88 GLU A CA 1
ATOM 704 C C . GLU A 1 88 ? -7.188 -0.831 7.162 1.00 95.44 88 GLU A C 1
ATOM 706 O O . GLU A 1 88 ? -6.880 -0.746 8.354 1.00 95.44 88 GLU A O 1
ATOM 711 N N . ILE A 1 89 ? -6.549 -0.123 6.224 1.00 94.56 89 ILE A N 1
ATOM 712 C CA . ILE A 1 89 ? -5.486 0.844 6.535 1.00 94.56 89 ILE A CA 1
ATOM 713 C C . ILE A 1 89 ? -6.034 1.944 7.445 1.00 94.56 89 ILE A C 1
ATOM 715 O O . ILE A 1 89 ? -5.400 2.285 8.443 1.00 94.56 89 ILE A O 1
ATOM 719 N N . ARG A 1 90 ? -7.229 2.473 7.143 1.00 94.12 90 ARG A N 1
ATOM 720 C CA . ARG A 1 90 ? -7.867 3.507 7.965 1.00 94.12 90 ARG A CA 1
ATOM 721 C C . ARG A 1 90 ? -8.057 3.039 9.406 1.00 94.12 90 ARG A C 1
ATOM 723 O O . ARG A 1 90 ? -7.686 3.776 10.313 1.00 94.12 90 ARG A O 1
ATOM 730 N N . LYS A 1 91 ? -8.600 1.832 9.609 1.00 92.88 91 LYS A N 1
ATOM 731 C CA . LYS A 1 91 ? -8.817 1.256 10.949 1.00 92.88 91 LYS A CA 1
ATOM 732 C C . LYS A 1 91 ? -7.505 1.161 11.729 1.00 92.88 91 LYS A C 1
ATOM 734 O O . LYS A 1 91 ? -7.405 1.690 12.835 1.00 92.88 91 LYS A O 1
ATOM 739 N N . ARG A 1 92 ? -6.462 0.589 11.120 1.00 91.19 92 ARG A N 1
ATOM 740 C CA . ARG A 1 92 ? -5.158 0.424 11.784 1.00 91.19 92 ARG A CA 1
ATOM 741 C C . ARG A 1 92 ? -4.472 1.750 12.106 1.00 91.19 92 ARG A C 1
ATOM 743 O O . ARG A 1 92 ? -3.872 1.883 13.170 1.00 91.19 92 ARG A O 1
ATOM 750 N N . MET A 1 93 ? -4.584 2.745 11.226 1.00 87.06 93 MET A N 1
ATOM 751 C CA . MET A 1 93 ? -4.045 4.085 11.483 1.00 87.06 93 MET A CA 1
ATOM 752 C C . MET A 1 93 ? -4.737 4.781 12.658 1.00 87.06 93 MET A C 1
ATOM 754 O O . MET A 1 93 ? -4.082 5.511 13.390 1.00 87.06 93 MET A O 1
ATOM 758 N N . THR A 1 94 ? -6.038 4.555 12.863 1.00 82.00 94 THR A N 1
ATOM 759 C CA . THR A 1 94 ? -6.765 5.119 14.013 1.00 82.00 94 THR A CA 1
ATOM 760 C C . THR A 1 94 ? -6.507 4.380 15.326 1.00 82.00 94 THR A C 1
ATOM 762 O O . THR A 1 94 ? -6.616 4.981 16.389 1.00 82.00 94 THR A O 1
ATOM 765 N N . GLU A 1 95 ? -6.163 3.093 15.263 1.00 74.94 95 GLU A N 1
ATOM 766 C CA . GLU A 1 95 ? -5.865 2.262 16.439 1.00 74.94 95 GLU A CA 1
ATOM 767 C C . GLU A 1 95 ?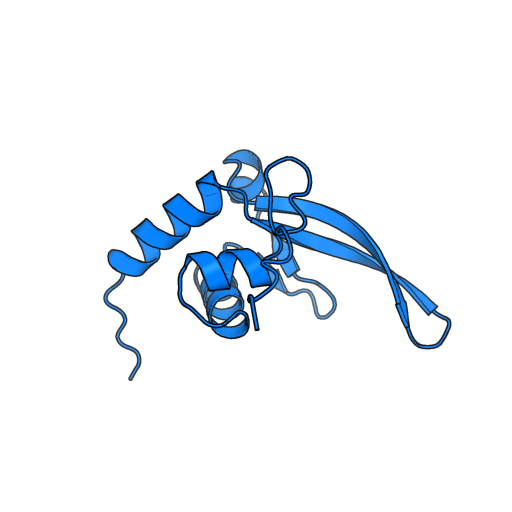 -4.425 2.422 16.935 1.00 74.94 95 GLU A C 1
ATOM 769 O O . GLU A 1 95 ? -4.143 2.174 18.105 1.00 74.94 95 GLU A O 1
ATOM 774 N N . THR A 1 96 ? -3.515 2.865 16.067 1.00 58.00 96 THR A N 1
ATOM 775 C CA . THR A 1 96 ? -2.132 3.162 16.446 1.00 58.00 96 THR A CA 1
ATOM 776 C C . THR A 1 96 ? -2.076 4.589 17.003 1.00 58.00 96 THR A C 1
ATOM 778 O O . THR A 1 96 ? -2.310 5.529 16.236 1.00 58.00 96 THR A O 1
ATOM 781 N N . PRO A 1 97 ? -1.764 4.811 18.300 1.00 53.75 97 PRO A N 1
ATOM 782 C CA . PRO A 1 97 ? -1.534 6.155 18.814 1.00 53.75 97 PRO A CA 1
ATOM 783 C C . PRO A 1 97 ? -0.401 6.767 18.001 1.00 53.75 97 PRO A C 1
ATOM 785 O O . PRO A 1 97 ? 0.739 6.308 18.032 1.00 53.75 97 PRO A O 1
ATOM 788 N N . THR A 1 98 ? -0.752 7.754 17.192 1.00 52.06 98 THR A N 1
ATOM 789 C CA . THR A 1 98 ? 0.185 8.420 16.304 1.00 52.06 98 THR A CA 1
ATOM 790 C C . THR A 1 98 ? 0.971 9.415 17.150 1.00 52.06 98 THR A C 1
ATOM 792 O O . THR A 1 98 ? 0.612 10.586 17.226 1.00 52.06 98 THR A O 1
ATOM 795 N N . ASP A 1 99 ? 2.012 8.940 17.833 1.00 51.38 99 ASP A N 1
ATOM 796 C CA . ASP A 1 99 ? 3.046 9.812 18.391 1.00 51.38 99 ASP A CA 1
ATOM 797 C C . ASP A 1 99 ? 3.951 10.249 17.230 1.00 51.38 99 ASP A C 1
ATOM 799 O O . ASP A 1 99 ? 4.984 9.651 16.933 1.00 51.38 99 ASP A O 1
ATOM 803 N N . LEU A 1 100 ? 3.471 11.227 16.457 1.00 48.78 100 LEU A N 1
ATOM 804 C CA . LEU A 1 100 ? 4.298 11.975 15.512 1.00 48.78 100 LEU A CA 1
ATOM 805 C C . LEU A 1 100 ? 4.943 13.128 16.284 1.00 48.78 100 LEU A C 1
ATOM 807 O O . LEU A 1 100 ? 4.527 14.280 16.152 1.00 48.78 100 LEU A O 1
ATOM 811 N N . SER A 1 101 ? 5.917 12.774 17.121 1.00 38.94 101 SER A N 1
ATOM 812 C CA . SER A 1 101 ? 6.893 13.694 17.710 1.00 38.94 101 SER A CA 1
ATOM 813 C C . SER A 1 101 ? 7.914 14.145 16.670 1.00 38.94 101 SER A C 1
ATOM 815 O O . SER A 1 101 ? 8.439 13.246 15.967 1.00 38.94 101 SER A O 1
#

Radius of gyration: 14.67 Å; chains: 1; bounding box: 32×40×42 Å

Organism: NCBI:txid2607654

Foldseek 3Di:
DDPPPPPFPCDVQWGALCVLCVVLVHHSVVSVVVCVVVVQWDDPPQAIHGDVVCVVVQQKDWDFDWDDDPNDTDGYIGITGHPVNSVVVSVVVVVDPPPPD

InterPro domains:
  IPR005039 Antirepressor protein, C-terminal [PF03374] (12-94)

Secondary structure (DSSP, 8-state):
----------BTTEEEHHHHHHHHTS-HHHHHHHHHHTTSEEE-SSSEEE-HHHHHTTSEEEEEEEEEETTEEEEEEEEEEEHHHHHHHHHHHHHS-----

Sequence (101 aa):
MKKQTIPARVYDGAMSVADAAKELGIGQKALFTWLLNEKICNHNGHSYIADQKYVDQDWLKVKHKTWWSGGNEFNLQTVFVTRLGVEEIRKRMTETPTDLS

pLDDT: mean 81.58, std 16.85, range [34.97, 95.44]